Protein AF-A0A918CKE7-F1 (afdb_monomer_lite)

Organism: Agromyces mediolanus (NCBI:txid41986)

Radius of gyration: 19.73 Å; chains: 1; bounding box: 52×48×35 Å

Foldseek 3Di:
DDDDDDPPPPDPDDDDDDDDDPPVPPPPPPQQKDKDKDKDAALVVQQVVLVVVCVVCVVVVKDKADWDHWDDPDPRMTMIMTIIDD

Secondary structure (DSSP, 8-state):
---------------------------------EEEEEEEESHHHHHHHHHHHHHHHHHTT-EEEEEEEEEEEETTEEEEEEEEE-

Sequence (86 aa):
MKRKIRLATTTAALALVVTGGVATAAPAQAADWKAYSVSVQGQSACKGMLTSAIRGKLMTGYKVDLRQPCYHSGGGYWSAYFYYSR

pLDDT: mean 75.3, std 22.96, range [32.34, 96.94]

Structure (mmCIF, N/CA/C/O backbone):
data_AF-A0A918CKE7-F1
#
_entry.id   AF-A0A918CKE7-F1
#
loop_
_atom_site.group_PDB
_atom_site.id
_atom_site.type_symbol
_atom_site.label_atom_id
_atom_site.label_alt_id
_atom_site.label_comp_id
_atom_site.label_asym_id
_atom_site.label_entity_id
_atom_site.label_seq_id
_atom_site.pdbx_PDB_ins_co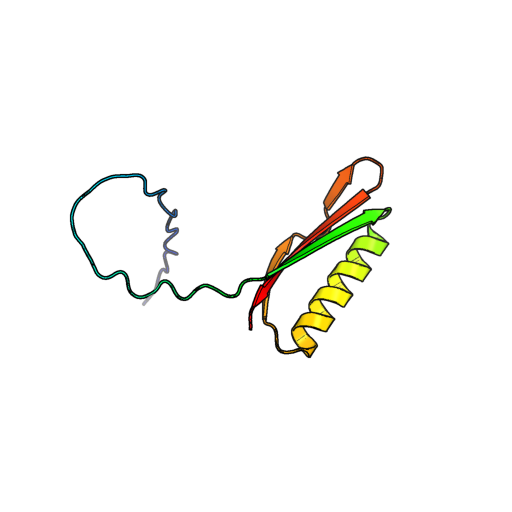de
_atom_site.Cartn_x
_atom_site.Cartn_y
_atom_site.Cartn_z
_atom_site.occupancy
_atom_site.B_iso_or_equiv
_atom_site.auth_seq_id
_atom_site.auth_comp_id
_atom_site.auth_asym_id
_atom_site.auth_atom_id
_atom_site.pdbx_PDB_model_num
ATOM 1 N N . MET A 1 1 ? -11.366 -42.784 15.819 1.00 44.59 1 MET A N 1
ATOM 2 C CA . MET A 1 1 ? -10.196 -42.109 15.203 1.00 44.59 1 MET A CA 1
ATOM 3 C C . MET A 1 1 ? -10.567 -41.574 13.820 1.00 44.59 1 MET A C 1
ATOM 5 O O . MET A 1 1 ? -11.330 -42.233 13.132 1.00 44.59 1 MET A O 1
ATOM 9 N N . LYS A 1 2 ? -9.951 -40.442 13.432 1.00 38.56 2 LYS A N 1
ATOM 10 C CA . LYS A 1 2 ? -9.960 -39.730 12.128 1.00 38.56 2 LYS A CA 1
ATOM 11 C C . LYS A 1 2 ? -11.069 -38.685 11.889 1.00 38.56 2 LYS A C 1
ATOM 13 O O . LYS A 1 2 ? -12.130 -38.961 11.345 1.00 38.56 2 LYS A O 1
ATOM 18 N N . ARG A 1 3 ? -10.710 -37.437 12.235 1.00 42.19 3 ARG A N 1
ATOM 19 C CA . ARG A 1 3 ? -11.265 -36.168 11.728 1.00 42.19 3 ARG A CA 1
ATOM 20 C C . ARG A 1 3 ? -11.165 -36.103 10.199 1.00 42.19 3 ARG A C 1
ATOM 22 O O . ARG A 1 3 ? -10.119 -36.450 9.652 1.00 42.19 3 ARG A O 1
ATOM 29 N N . LYS A 1 4 ? -12.168 -35.520 9.538 1.00 43.78 4 LYS A N 1
ATOM 30 C CA . LYS A 1 4 ? -11.988 -34.833 8.250 1.00 43.78 4 LYS A CA 1
ATOM 31 C C . LYS A 1 4 ? -12.722 -33.496 8.287 1.00 43.78 4 LYS A C 1
ATOM 33 O O . LYS A 1 4 ? -13.943 -33.440 8.348 1.00 43.78 4 LYS A O 1
ATOM 38 N N . ILE A 1 5 ? -11.920 -32.440 8.300 1.00 49.31 5 ILE A N 1
ATOM 39 C CA . ILE A 1 5 ? -12.302 -31.038 8.160 1.00 49.31 5 ILE A CA 1
ATOM 40 C C . ILE A 1 5 ? -12.843 -30.858 6.737 1.00 49.31 5 ILE A C 1
ATOM 42 O O . ILE A 1 5 ? -12.163 -31.223 5.779 1.00 49.31 5 ILE A O 1
ATOM 46 N N . ARG A 1 6 ? -14.044 -30.299 6.587 1.00 43.81 6 ARG A N 1
ATOM 47 C CA . ARG A 1 6 ? -14.489 -29.707 5.321 1.00 43.81 6 ARG A CA 1
ATOM 48 C C . ARG A 1 6 ? -14.658 -28.214 5.565 1.00 43.81 6 ARG A C 1
ATOM 50 O O . ARG A 1 6 ? -15.549 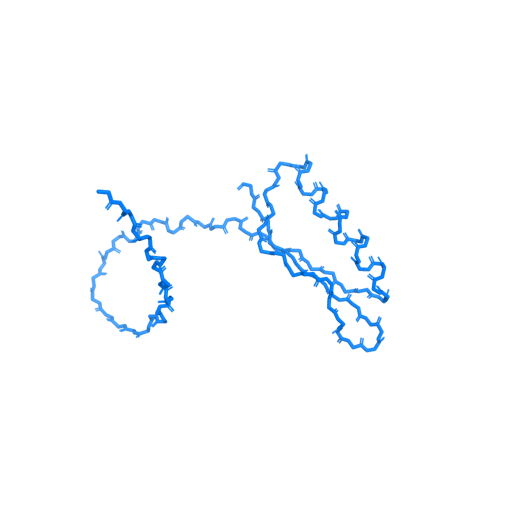-27.805 6.300 1.00 43.81 6 ARG A O 1
ATOM 57 N N . LEU A 1 7 ? -13.726 -27.441 5.010 1.00 40.09 7 LEU A N 1
ATOM 58 C CA . LEU A 1 7 ? -13.791 -25.987 4.906 1.00 40.09 7 LEU A CA 1
ATOM 59 C C . LEU A 1 7 ? -15.133 -25.613 4.266 1.00 40.09 7 LEU A C 1
ATOM 61 O O . LEU A 1 7 ? -15.411 -26.017 3.139 1.00 40.09 7 LEU A O 1
ATOM 65 N N . ALA A 1 8 ? -15.958 -24.870 4.997 1.00 39.56 8 ALA A N 1
ATOM 66 C CA . ALA A 1 8 ? -17.169 -24.275 4.462 1.00 39.56 8 ALA A CA 1
ATOM 67 C C . ALA A 1 8 ? -16.770 -23.108 3.551 1.00 39.56 8 ALA A C 1
ATOM 69 O O . ALA A 1 8 ? -16.387 -22.036 4.014 1.00 39.56 8 ALA A O 1
ATOM 70 N N . THR A 1 9 ? -16.815 -23.334 2.242 1.00 43.53 9 THR A N 1
ATOM 71 C CA . THR A 1 9 ? -16.729 -22.282 1.231 1.00 43.53 9 THR A CA 1
ATOM 72 C C . THR A 1 9 ? -18.084 -21.581 1.184 1.00 43.53 9 THR A C 1
ATOM 74 O O . THR A 1 9 ? -18.946 -21.932 0.386 1.00 43.53 9 THR A O 1
ATOM 77 N N . THR A 1 10 ? -18.327 -20.633 2.085 1.00 45.53 10 THR A N 1
ATOM 78 C CA . THR A 1 10 ? -19.527 -19.792 2.015 1.00 45.53 10 THR A CA 1
ATOM 79 C C . THR A 1 10 ? -19.313 -18.725 0.951 1.00 45.53 10 THR A C 1
ATOM 81 O O . THR A 1 10 ? -18.738 -17.669 1.204 1.00 45.53 10 THR A O 1
ATOM 84 N N . THR A 1 11 ? -19.758 -19.038 -0.264 1.00 44.00 11 THR A N 1
ATOM 85 C CA . THR A 1 11 ? -20.118 -18.074 -1.305 1.00 44.00 11 THR A CA 1
ATOM 86 C C . THR A 1 11 ? -21.040 -17.021 -0.701 1.00 44.00 11 THR A C 1
ATOM 88 O O . THR A 1 11 ? -22.177 -17.325 -0.343 1.00 44.00 11 THR A O 1
ATOM 91 N N . ALA A 1 12 ? -20.537 -15.796 -0.546 1.00 46.94 12 ALA A N 1
ATOM 92 C CA . ALA A 1 12 ? -21.340 -14.650 -0.151 1.00 46.94 12 ALA A CA 1
ATOM 93 C C . ALA A 1 12 ? -22.399 -14.407 -1.236 1.00 46.94 12 ALA A C 1
ATOM 95 O O . ALA A 1 12 ? -22.086 -13.976 -2.346 1.00 46.94 12 ALA A O 1
ATOM 96 N N . ALA A 1 13 ? -23.642 -14.767 -0.926 1.00 41.91 13 ALA A N 1
ATOM 97 C CA . ALA A 1 13 ? -24.794 -14.511 -1.767 1.00 41.91 13 ALA A CA 1
ATOM 98 C C . ALA A 1 13 ? -25.039 -12.996 -1.842 1.00 41.91 13 ALA A C 1
ATOM 100 O O . ALA A 1 13 ? -25.188 -12.332 -0.815 1.00 41.91 13 ALA A O 1
ATOM 101 N N . LEU A 1 14 ? -25.077 -12.463 -3.065 1.00 45.12 14 LEU A N 1
ATOM 102 C CA . LEU A 1 14 ? -25.650 -11.153 -3.366 1.00 45.12 14 LEU A CA 1
ATOM 103 C C . LEU A 1 14 ? -27.097 -11.130 -2.853 1.00 45.12 14 LEU A C 1
ATOM 105 O O . LEU A 1 14 ? -27.921 -11.910 -3.325 1.00 45.12 14 LEU A O 1
ATOM 109 N N . ALA A 1 15 ? -27.412 -10.232 -1.920 1.00 39.84 15 ALA A N 1
ATOM 110 C CA . ALA A 1 15 ? -28.776 -10.007 -1.457 1.00 39.84 15 ALA A CA 1
ATOM 111 C C . ALA A 1 15 ? -29.332 -8.703 -2.053 1.00 39.84 15 ALA A C 1
ATOM 113 O O . ALA A 1 15 ? -28.909 -7.601 -1.716 1.00 39.84 15 ALA A O 1
ATOM 114 N N . LEU A 1 16 ? -30.297 -8.873 -2.948 1.00 42.12 16 LEU A N 1
ATOM 115 C CA . LEU A 1 16 ? -31.225 -7.909 -3.543 1.00 42.12 16 LEU A CA 1
ATOM 116 C C . LEU A 1 16 ? -32.557 -8.703 -3.516 1.00 42.12 16 LEU A C 1
ATOM 118 O O . LEU A 1 16 ? -32.552 -9.836 -3.979 1.00 42.12 16 LEU A O 1
ATOM 122 N N . VAL A 1 17 ? -33.717 -8.300 -2.985 1.00 42.75 17 VAL A N 1
ATOM 123 C CA . VAL A 1 17 ? -34.327 -7.013 -2.616 1.00 42.75 17 VAL A CA 1
ATOM 124 C C . VAL A 1 17 ? -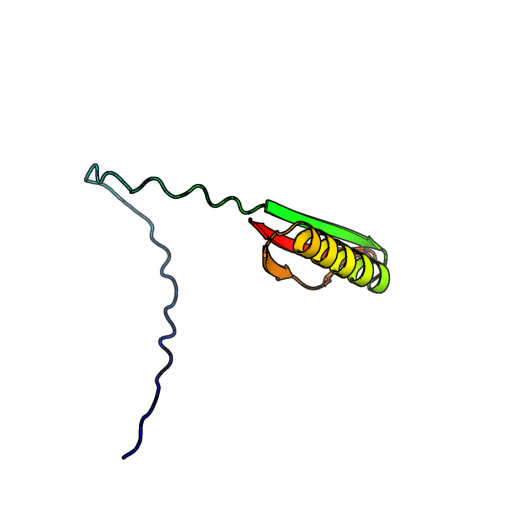35.604 -7.325 -1.764 1.00 42.75 17 VAL A C 1
ATOM 126 O O . VAL A 1 17 ? -36.120 -8.436 -1.833 1.00 42.75 17 VAL A O 1
ATOM 129 N N . VAL A 1 18 ? -36.168 -6.305 -1.092 1.00 40.00 18 VAL A N 1
ATOM 130 C CA . VAL A 1 18 ? -37.621 -6.022 -0.873 1.00 40.00 18 VAL A CA 1
ATOM 131 C C . VAL A 1 18 ? -38.260 -6.304 0.516 1.00 40.00 18 VAL A C 1
ATOM 133 O O . VAL A 1 18 ? -38.418 -7.434 0.953 1.00 40.00 18 VAL A O 1
ATOM 136 N N . THR A 1 19 ? -38.724 -5.186 1.105 1.00 46.78 19 THR A N 1
ATOM 137 C CA . THR A 1 19 ? -39.868 -4.904 2.013 1.00 46.78 19 THR A CA 1
ATOM 138 C C . THR A 1 19 ? -40.090 -5.663 3.319 1.00 46.78 19 THR A C 1
ATOM 140 O O . THR A 1 19 ? -40.320 -6.864 3.335 1.00 46.78 19 THR A O 1
ATOM 143 N N . GLY A 1 20 ? -40.318 -4.867 4.370 1.00 40.12 20 GLY A N 1
ATOM 144 C CA . GLY A 1 20 ? -41.239 -5.216 5.452 1.00 40.12 20 GLY A CA 1
ATOM 145 C C . GLY A 1 20 ? -40.549 -5.452 6.784 1.00 40.12 20 GLY A C 1
ATOM 146 O O . GLY A 1 20 ? -40.108 -6.555 7.076 1.00 40.12 20 GLY A O 1
ATOM 147 N N . GLY A 1 21 ? -40.515 -4.412 7.614 1.00 32.34 21 GLY A N 1
ATOM 148 C CA . GLY A 1 21 ? -40.097 -4.508 9.007 1.00 32.34 21 GLY A CA 1
ATOM 149 C C . GLY A 1 21 ? -39.039 -3.474 9.340 1.00 32.34 21 GLY A C 1
ATOM 150 O O . GLY A 1 21 ? -37.896 -3.571 8.904 1.00 32.34 21 GLY A O 1
ATOM 151 N N . VAL A 1 22 ? -39.418 -2.499 10.162 1.00 49.38 22 VAL A N 1
ATOM 152 C CA . VAL A 1 22 ? -38.484 -1.736 10.993 1.00 49.38 22 VAL A CA 1
ATOM 153 C C . VAL A 1 22 ? -37.849 -2.705 11.995 1.00 49.38 22 VAL A C 1
ATOM 155 O O . VAL A 1 22 ? -38.173 -2.725 13.175 1.00 49.38 22 VAL A O 1
ATOM 158 N N . ALA A 1 23 ? -36.956 -3.562 11.507 1.00 43.25 23 ALA A N 1
ATOM 159 C CA . ALA A 1 23 ? -35.905 -4.093 12.340 1.00 43.25 23 ALA A CA 1
ATOM 160 C C . ALA A 1 23 ? -35.004 -2.895 12.611 1.00 43.25 23 ALA A C 1
ATOM 162 O O . ALA A 1 23 ? -34.451 -2.307 11.680 1.00 43.25 23 ALA A O 1
ATOM 163 N N . THR A 1 24 ? -34.906 -2.486 13.870 1.00 52.00 24 THR A N 1
ATOM 164 C CA . THR A 1 24 ? -33.828 -1.618 14.327 1.00 52.00 24 THR A CA 1
ATOM 165 C C . THR A 1 24 ? -32.529 -2.340 13.994 1.00 52.00 24 THR A C 1
ATOM 167 O O . THR A 1 24 ? -32.055 -3.173 14.768 1.00 52.00 24 THR A O 1
ATOM 170 N N . ALA A 1 25 ? -32.010 -2.104 12.787 1.00 46.22 25 ALA A N 1
ATOM 171 C CA . ALA A 1 25 ? -30.696 -2.547 12.393 1.00 46.22 25 ALA A CA 1
ATOM 172 C C . ALA A 1 25 ? -29.770 -1.990 13.467 1.00 46.22 25 ALA A C 1
ATOM 174 O O . ALA A 1 25 ? -29.739 -0.774 13.680 1.00 46.22 25 ALA A O 1
ATOM 175 N N . ALA A 1 26 ? -29.096 -2.887 14.198 1.00 49.66 26 ALA A N 1
ATOM 176 C CA . ALA A 1 26 ? -27.985 -2.504 15.057 1.00 49.66 26 ALA A CA 1
ATOM 177 C C . ALA A 1 26 ? -27.171 -1.483 14.262 1.00 49.66 26 ALA A C 1
ATOM 179 O O . ALA A 1 26 ? -26.950 -1.755 13.075 1.00 49.66 26 ALA A O 1
ATOM 180 N N . PRO A 1 27 ? -26.834 -0.307 14.833 1.00 53.25 27 PRO A N 1
ATOM 181 C CA . PRO A 1 27 ? -26.152 0.728 14.075 1.00 53.25 27 PRO A CA 1
ATOM 182 C C . PRO A 1 27 ? -24.988 0.031 13.400 1.00 53.25 27 PRO A C 1
ATOM 184 O O . PRO A 1 27 ? -24.142 -0.539 14.093 1.00 53.25 27 PRO A O 1
ATOM 187 N N . ALA A 1 28 ? -25.040 -0.060 12.068 1.00 54.03 28 ALA A N 1
ATOM 188 C CA . ALA A 1 28 ? -23.965 -0.651 11.306 1.00 54.03 28 ALA A CA 1
ATOM 189 C C . ALA A 1 28 ? -22.761 0.161 11.746 1.00 54.03 28 ALA A C 1
ATOM 191 O O . ALA A 1 28 ? -22.728 1.366 11.492 1.00 54.03 28 ALA A O 1
ATOM 192 N N . GLN A 1 29 ? -21.886 -0.447 12.551 1.00 50.41 29 GLN A N 1
ATOM 193 C CA . GLN A 1 29 ? -20.702 0.218 13.064 1.00 50.41 29 GLN A CA 1
ATOM 194 C C . GLN A 1 29 ? -20.034 0.754 11.814 1.00 50.41 29 GLN A C 1
ATOM 196 O O . GLN A 1 29 ? -19.668 -0.043 10.948 1.00 50.41 29 GLN A O 1
ATOM 201 N N . ALA A 1 30 ? -20.049 2.080 11.649 1.00 53.66 30 ALA A N 1
ATOM 202 C CA . ALA A 1 30 ? -19.515 2.725 10.469 1.00 53.66 30 ALA A CA 1
ATOM 203 C C . ALA A 1 30 ? -18.066 2.281 10.426 1.00 53.66 30 ALA A C 1
ATOM 205 O O . ALA A 1 30 ? -17.267 2.645 11.283 1.00 53.66 30 ALA A O 1
ATOM 206 N N . ALA A 1 31 ? -17.786 1.332 9.548 1.00 62.44 31 ALA A N 1
ATOM 207 C CA . ALA A 1 31 ? -16.537 0.634 9.615 1.00 62.44 31 ALA A CA 1
ATOM 208 C C . ALA A 1 31 ? -15.505 1.645 9.109 1.00 62.44 31 ALA A C 1
ATOM 210 O O . ALA A 1 31 ? -15.552 2.021 7.938 1.00 62.44 31 ALA A O 1
ATOM 211 N N . ASP A 1 32 ? -14.668 2.159 10.020 1.00 76.31 32 ASP A N 1
ATOM 212 C CA . ASP A 1 32 ? -13.698 3.257 9.839 1.00 76.31 32 ASP A CA 1
ATOM 213 C C . ASP A 1 32 ? -12.529 2.871 8.905 1.00 76.31 32 ASP A C 1
ATOM 215 O O . ASP A 1 32 ? -11.359 3.212 9.113 1.00 76.31 32 ASP A O 1
ATOM 219 N N . TRP A 1 33 ? -12.838 2.119 7.853 1.00 80.81 33 TRP A N 1
ATOM 220 C CA . TRP A 1 33 ? -11.925 1.724 6.806 1.00 80.81 33 TRP A CA 1
ATOM 221 C C . TRP A 1 33 ? -11.564 2.942 5.971 1.00 80.81 33 TRP A C 1
ATOM 223 O O . TRP A 1 33 ? -12.400 3.573 5.324 1.00 80.81 33 TRP A O 1
ATOM 233 N N . LYS A 1 34 ? -10.275 3.246 5.942 1.00 89.62 34 LYS A N 1
ATOM 234 C C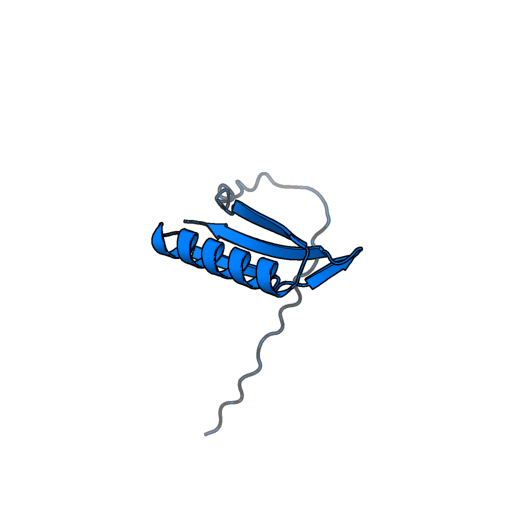A . LYS A 1 34 ? -9.681 4.226 5.045 1.00 89.62 34 LYS A CA 1
ATOM 235 C C . LYS A 1 34 ? -8.942 3.498 3.936 1.00 89.62 34 LYS A C 1
ATOM 237 O O . LYS A 1 34 ? -8.348 2.448 4.161 1.00 89.62 34 LYS A O 1
ATOM 242 N N . ALA A 1 35 ? -8.962 4.070 2.741 1.00 90.69 35 ALA A N 1
ATOM 243 C CA . ALA A 1 35 ? -8.211 3.559 1.607 1.00 90.69 35 ALA A CA 1
ATOM 244 C C . ALA A 1 35 ? -6.917 4.357 1.425 1.00 90.69 35 ALA A C 1
ATOM 246 O O . ALA A 1 35 ? -6.881 5.575 1.605 1.00 90.69 35 ALA A O 1
ATOM 247 N N . TYR A 1 36 ? -5.856 3.665 1.038 1.00 91.69 36 TYR A N 1
ATOM 248 C CA . TYR A 1 36 ? -4.654 4.257 0.473 1.00 91.69 36 TYR A CA 1
ATOM 249 C C . TYR A 1 36 ? -4.472 3.720 -0.939 1.00 91.69 36 TYR A C 1
ATOM 251 O O . TYR A 1 36 ? -4.568 2.514 -1.152 1.00 91.69 36 TYR A O 1
ATOM 259 N N . SER A 1 37 ? -4.148 4.595 -1.885 1.00 92.88 37 SER A N 1
ATOM 260 C CA . SER A 1 37 ? -3.794 4.220 -3.251 1.00 92.88 37 SER A CA 1
ATOM 261 C C . SER A 1 37 ? -2.609 5.037 -3.738 1.00 92.88 37 SER A C 1
ATOM 263 O O . SER A 1 37 ? -2.491 6.220 -3.421 1.00 92.88 37 SER A O 1
ATOM 265 N N . VAL A 1 38 ? -1.763 4.421 -4.552 1.00 92.44 38 VAL A N 1
ATOM 266 C CA . VAL A 1 38 ? -0.631 5.075 -5.206 1.00 92.44 38 VAL A CA 1
ATOM 267 C C . VAL A 1 38 ? -0.575 4.654 -6.665 1.00 92.44 38 VAL A C 1
ATOM 269 O O . VAL A 1 38 ? -0.893 3.512 -6.992 1.00 92.44 38 VAL A O 1
ATOM 272 N N . SER A 1 39 ? -0.161 5.575 -7.532 1.00 95.31 39 SER A N 1
ATOM 273 C CA . SER A 1 39 ? 0.202 5.297 -8.918 1.00 95.31 39 SER A CA 1
ATOM 274 C C . SER A 1 39 ? 1.489 6.043 -9.234 1.00 95.31 39 SER A C 1
ATOM 276 O O . SER A 1 39 ? 1.567 7.254 -9.038 1.00 95.31 39 SER A O 1
ATOM 278 N N . VAL A 1 40 ? 2.519 5.319 -9.657 1.00 94.88 40 VAL A N 1
ATOM 279 C CA . VAL A 1 40 ? 3.864 5.867 -9.861 1.00 94.88 40 VAL A CA 1
ATOM 280 C C . VAL A 1 40 ? 4.550 5.150 -11.015 1.00 94.88 40 VAL A C 1
ATOM 282 O O . VAL A 1 40 ? 4.303 3.969 -11.251 1.00 94.88 40 VAL A O 1
ATOM 285 N N . GLN A 1 41 ? 5.412 5.849 -11.750 1.00 94.94 41 GLN A N 1
ATOM 286 C CA . GLN A 1 41 ? 6.220 5.213 -12.787 1.00 94.94 41 GLN A CA 1
ATOM 287 C C . GLN A 1 41 ? 7.252 4.266 -12.165 1.00 94.94 41 GLN A C 1
ATOM 289 O O . GLN A 1 41 ? 7.951 4.617 -11.215 1.00 94.94 41 GLN A O 1
ATOM 294 N N . GLY A 1 42 ? 7.361 3.066 -12.733 1.00 91.88 42 GLY A N 1
ATOM 295 C CA . GLY A 1 42 ? 8.336 2.063 -12.311 1.00 91.88 42 GLY A CA 1
ATOM 296 C C . GLY A 1 42 ? 7.882 1.173 -11.148 1.00 91.88 42 GLY A C 1
ATOM 297 O O . GLY A 1 42 ? 7.413 1.613 -10.095 1.00 91.88 42 GLY A O 1
ATOM 298 N N . GLN A 1 43 ? 8.085 -0.134 -11.322 1.00 94.94 43 GLN A N 1
ATOM 299 C CA . GLN A 1 43 ? 7.648 -1.149 -10.363 1.00 94.94 43 GLN A CA 1
ATOM 300 C C . GLN A 1 43 ? 8.353 -1.030 -9.005 1.00 94.94 43 GLN A C 1
ATOM 302 O O . GLN A 1 43 ? 7.734 -1.241 -7.960 1.00 94.94 43 GLN A O 1
ATOM 307 N N . SER A 1 44 ? 9.652 -0.722 -9.008 1.00 95.94 44 SER A N 1
ATOM 308 C CA . SER A 1 44 ? 10.462 -0.593 -7.791 1.00 95.94 44 SER A CA 1
ATOM 309 C C . SER A 1 44 ? 9.989 0.572 -6.921 1.00 95.94 44 SER A C 1
ATOM 311 O O . SER A 1 44 ? 9.813 0.393 -5.715 1.00 95.94 44 SER A O 1
ATOM 313 N N . ALA A 1 45 ? 9.694 1.721 -7.536 1.00 93.38 45 ALA A N 1
ATOM 314 C CA . ALA A 1 45 ? 9.146 2.891 -6.860 1.00 93.38 45 ALA A CA 1
ATOM 315 C C . ALA A 1 45 ? 7.793 2.573 -6.205 1.00 93.38 45 ALA A C 1
ATOM 317 O O . ALA A 1 45 ? 7.612 2.836 -5.015 1.00 93.38 45 ALA A O 1
ATOM 318 N N . CYS A 1 46 ? 6.886 1.905 -6.930 1.00 94.56 46 CYS A N 1
ATOM 319 C CA . CYS A 1 46 ? 5.603 1.470 -6.371 1.00 94.56 46 CYS A CA 1
ATOM 320 C C . CYS A 1 46 ? 5.794 0.544 -5.160 1.00 94.56 46 CYS A C 1
ATOM 322 O O . CYS A 1 46 ? 5.183 0.756 -4.110 1.00 94.56 46 CYS A O 1
ATOM 324 N N . LYS A 1 47 ? 6.673 -0.466 -5.265 1.00 96.25 47 LYS A N 1
ATOM 325 C CA . LYS A 1 47 ? 6.937 -1.414 -4.166 1.00 96.25 47 LYS A CA 1
ATOM 326 C C . LYS A 1 47 ? 7.500 -0.709 -2.931 1.00 96.25 47 LYS A C 1
ATOM 328 O O . LYS A 1 47 ? 7.082 -1.026 -1.813 1.00 96.25 47 LYS A O 1
ATOM 333 N N . GLY A 1 48 ? 8.413 0.243 -3.129 1.00 94.50 48 GLY A N 1
ATOM 334 C CA . GLY A 1 48 ? 8.978 1.068 -2.063 1.00 94.50 48 GLY A CA 1
ATOM 335 C C . GLY A 1 48 ? 7.911 1.910 -1.366 1.00 94.50 48 GLY A C 1
ATOM 336 O O . GLY A 1 48 ? 7.753 1.811 -0.150 1.00 94.50 48 GLY A O 1
ATOM 337 N N . MET A 1 49 ? 7.116 2.662 -2.134 1.00 94.88 49 MET A N 1
ATOM 338 C CA . MET A 1 49 ? 6.034 3.499 -1.602 1.00 94.88 49 MET A CA 1
ATOM 339 C C . MET A 1 49 ? 4.988 2.681 -0.842 1.00 94.88 49 MET A C 1
ATOM 341 O O . MET A 1 49 ? 4.652 3.024 0.289 1.00 94.88 49 MET A O 1
ATOM 345 N N . LEU A 1 50 ? 4.527 1.565 -1.416 1.00 94.00 50 LEU A N 1
ATOM 346 C CA . LEU A 1 50 ? 3.558 0.675 -0.775 1.00 94.00 50 LEU A CA 1
ATOM 347 C C . LEU A 1 50 ? 4.084 0.135 0.562 1.00 94.00 50 LEU A C 1
ATOM 349 O O . LEU A 1 50 ? 3.366 0.137 1.558 1.00 94.00 50 LEU A O 1
ATOM 353 N N . THR A 1 51 ? 5.343 -0.308 0.600 1.00 94.31 51 THR A N 1
ATOM 354 C CA . THR A 1 51 ? 5.959 -0.859 1.819 1.00 94.31 51 THR A CA 1
ATOM 355 C C . THR A 1 51 ? 6.103 0.207 2.903 1.00 94.31 51 THR A C 1
ATOM 357 O O . THR A 1 51 ? 5.747 -0.039 4.057 1.00 94.31 51 THR A O 1
ATOM 360 N N . SER A 1 52 ? 6.571 1.402 2.536 1.00 96.12 52 SER A N 1
ATOM 361 C CA . SER A 1 52 ? 6.709 2.532 3.459 1.00 96.12 52 SER A CA 1
ATOM 362 C C . SER A 1 52 ? 5.357 3.007 3.992 1.00 96.12 52 SER A C 1
ATOM 364 O O . SER A 1 52 ? 5.227 3.237 5.192 1.00 96.12 52 SER A O 1
ATOM 366 N N . ALA A 1 53 ? 4.335 3.091 3.136 1.00 93.94 53 ALA A N 1
ATOM 367 C CA . ALA A 1 53 ? 2.984 3.478 3.533 1.00 93.94 53 ALA A CA 1
ATOM 368 C C . ALA A 1 53 ? 2.374 2.474 4.522 1.00 93.94 53 ALA A C 1
ATOM 370 O O . ALA A 1 53 ? 1.881 2.881 5.573 1.00 93.94 53 ALA A O 1
ATOM 371 N N . ILE A 1 54 ? 2.471 1.170 4.237 1.00 93.88 54 ILE A N 1
ATOM 372 C CA . ILE A 1 54 ? 1.999 0.111 5.142 1.00 93.88 54 ILE A CA 1
ATOM 373 C C . ILE A 1 54 ? 2.725 0.197 6.486 1.00 93.88 54 ILE A C 1
ATOM 375 O O . ILE A 1 54 ? 2.077 0.246 7.529 1.00 93.88 54 ILE A O 1
ATOM 379 N N . ARG A 1 55 ? 4.063 0.279 6.480 1.00 96.19 55 ARG A N 1
ATOM 380 C CA . ARG A 1 55 ? 4.850 0.399 7.715 1.00 96.19 55 ARG A CA 1
ATOM 381 C C . ARG A 1 55 ? 4.450 1.639 8.514 1.00 96.19 55 ARG A C 1
ATOM 383 O O . ARG A 1 55 ? 4.271 1.537 9.721 1.00 96.19 55 ARG A O 1
ATOM 390 N N . GLY A 1 56 ? 4.259 2.782 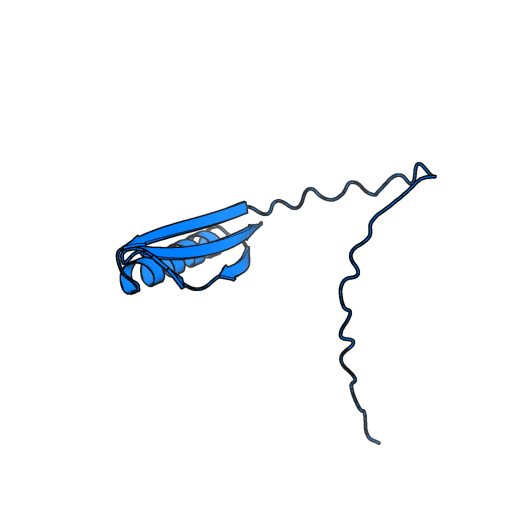7.857 1.00 95.94 56 GLY A N 1
ATOM 391 C CA . GLY A 1 56 ? 3.807 4.012 8.507 1.00 95.94 56 GLY A CA 1
ATOM 392 C C . GLY A 1 56 ? 2.442 3.859 9.183 1.00 95.94 56 GLY A C 1
ATOM 393 O O . GLY A 1 56 ? 2.269 4.301 10.319 1.00 95.94 56 GLY A O 1
ATOM 394 N N . LYS A 1 57 ? 1.485 3.177 8.538 1.00 93.44 57 LYS A N 1
ATOM 395 C CA . LYS A 1 57 ? 0.172 2.894 9.143 1.00 93.44 57 LYS A CA 1
ATOM 396 C C . LYS A 1 57 ? 0.287 1.973 10.352 1.00 93.44 57 LYS A C 1
ATOM 398 O O . LYS A 1 57 ? -0.234 2.328 11.407 1.00 93.44 57 LYS A O 1
ATOM 403 N N . LEU A 1 58 ? 1.045 0.884 10.229 1.00 92.75 58 LEU A N 1
ATOM 404 C CA . LEU A 1 58 ? 1.295 -0.048 11.331 1.00 92.75 58 LEU A CA 1
ATOM 405 C C . LEU A 1 58 ? 1.964 0.646 12.531 1.00 92.75 58 LEU A C 1
ATOM 407 O O . LEU A 1 58 ? 1.526 0.464 13.661 1.00 92.75 58 LEU A O 1
ATOM 411 N N . MET A 1 59 ? 2.967 1.503 12.297 1.00 96.00 59 MET A N 1
ATOM 412 C CA . MET A 1 59 ? 3.628 2.274 13.366 1.00 96.00 59 MET A CA 1
ATOM 413 C C . MET A 1 59 ? 2.697 3.286 14.043 1.00 96.00 59 MET A C 1
ATOM 415 O O . MET A 1 59 ? 2.889 3.607 15.209 1.00 96.00 59 MET A O 1
ATOM 419 N N . THR A 1 60 ? 1.674 3.772 13.338 1.00 93.19 60 THR A N 1
ATOM 420 C CA . THR A 1 60 ? 0.678 4.703 13.900 1.00 93.19 60 THR A CA 1
ATOM 421 C C . THR A 1 60 ? -0.489 3.959 14.579 1.00 93.19 60 THR A C 1
ATOM 423 O O . THR A 1 60 ? -1.497 4.570 14.936 1.00 93.19 60 THR A O 1
ATOM 426 N N . GLY A 1 61 ? -0.376 2.636 14.744 1.00 92.81 61 GLY A N 1
ATOM 427 C CA . GLY A 1 61 ? -1.384 1.795 15.391 1.00 92.81 61 GLY A CA 1
ATOM 428 C C . GLY A 1 61 ? -2.595 1.467 14.518 1.00 92.81 61 GLY A C 1
ATOM 429 O O . GLY A 1 61 ? -3.604 1.017 15.045 1.00 92.81 61 GLY A O 1
ATOM 430 N N . TYR A 1 62 ? -2.527 1.696 13.203 1.00 93.62 62 TYR A N 1
ATOM 431 C CA . TYR A 1 62 ? -3.566 1.229 12.286 1.00 93.62 62 TYR A CA 1
ATOM 432 C C . TYR A 1 62 ? -3.305 -0.220 11.887 1.00 93.62 62 TYR A C 1
ATOM 434 O O . TYR A 1 62 ? -2.162 -0.626 11.668 1.00 93.62 62 TYR A O 1
ATOM 442 N N . LYS A 1 63 ? -4.381 -0.975 11.707 1.00 91.38 63 LYS A N 1
ATOM 443 C CA . LYS A 1 63 ? -4.371 -2.284 11.061 1.00 91.38 63 LYS A CA 1
ATOM 444 C C . LYS A 1 63 ? -4.471 -2.079 9.557 1.00 91.38 63 LYS A C 1
ATOM 446 O O . LYS A 1 63 ? -5.141 -1.157 9.099 1.00 91.38 63 LYS A O 1
ATOM 451 N N . VAL A 1 64 ? -3.737 -2.887 8.800 1.00 91.44 64 VAL A N 1
ATOM 452 C CA . VAL A 1 64 ? -3.775 -2.874 7.337 1.00 91.44 64 VAL A CA 1
ATOM 453 C C . VAL A 1 64 ? -4.493 -4.127 6.878 1.00 91.44 64 VAL A C 1
ATOM 455 O O . VAL A 1 64 ? -4.060 -5.240 7.175 1.00 91.44 64 VAL A O 1
ATOM 458 N N . ASP A 1 65 ? -5.545 -3.916 6.106 1.00 85.94 65 ASP A N 1
ATOM 459 C CA . ASP A 1 65 ? -6.456 -4.931 5.612 1.00 85.94 65 ASP A CA 1
ATOM 460 C C . ASP A 1 65 ? -6.529 -4.840 4.088 1.00 85.94 65 ASP A C 1
ATOM 462 O O . ASP A 1 65 ? -6.360 -3.767 3.513 1.00 85.94 65 ASP A O 1
ATOM 466 N N . LEU A 1 66 ? -6.741 -5.982 3.426 1.00 78.12 66 LEU A N 1
ATOM 467 C CA . LEU A 1 66 ? -6.805 -6.129 1.965 1.00 78.12 66 LEU A CA 1
ATOM 468 C C . LEU A 1 66 ? -5.728 -5.328 1.203 1.00 78.12 66 LEU A C 1
ATOM 470 O O . LEU A 1 66 ? -5.895 -4.159 0.862 1.00 78.12 66 LEU A O 1
ATOM 474 N N . ARG A 1 67 ? -4.628 -5.992 0.852 1.00 87.94 67 ARG A N 1
ATOM 475 C CA . ARG A 1 67 ? -3.526 -5.380 0.104 1.00 87.94 67 ARG A CA 1
ATOM 476 C C . ARG A 1 67 ? -3.540 -5.821 -1.353 1.00 87.94 67 ARG A C 1
ATOM 478 O O . ARG A 1 67 ? -3.285 -6.989 -1.636 1.00 87.94 67 ARG A O 1
ATOM 485 N N . GLN A 1 68 ? -3.681 -4.866 -2.266 1.00 91.44 68 GLN A N 1
ATOM 486 C CA . GLN A 1 68 ? -3.334 -5.071 -3.665 1.00 91.44 68 GLN A CA 1
ATOM 487 C C . GLN A 1 68 ? -1.828 -4.821 -3.846 1.00 91.44 68 GLN A C 1
ATOM 489 O O . GLN A 1 68 ? -1.349 -3.710 -3.584 1.00 91.44 68 GLN A O 1
ATOM 494 N N . PRO A 1 69 ? -1.039 -5.825 -4.267 1.00 92.00 69 PRO A N 1
ATOM 495 C CA . PRO A 1 69 ? 0.354 -5.601 -4.629 1.00 92.00 69 PRO A CA 1
ATOM 496 C C . PRO A 1 69 ? 0.451 -4.695 -5.865 1.00 92.00 69 PRO A C 1
ATOM 498 O O . PRO A 1 69 ? -0.520 -4.515 -6.596 1.00 92.00 69 PRO A O 1
ATOM 501 N N . CYS A 1 70 ? 1.639 -4.141 -6.111 1.00 94.25 70 CYS A N 1
ATOM 502 C CA . CYS A 1 70 ? 1.877 -3.309 -7.287 1.00 94.25 70 CYS A CA 1
ATOM 503 C C . CYS A 1 70 ? 1.546 -4.056 -8.582 1.00 94.25 70 CYS A C 1
ATOM 505 O O . CYS A 1 70 ? 2.166 -5.081 -8.874 1.00 94.25 70 CYS A O 1
ATOM 507 N N . TYR A 1 71 ? 0.625 -3.500 -9.362 1.00 94.69 71 TYR A N 1
ATOM 508 C CA . TYR A 1 71 ? 0.221 -3.988 -10.676 1.00 94.69 71 TYR A CA 1
ATOM 509 C C . TYR A 1 71 ? 0.493 -2.924 -11.739 1.00 94.69 71 TYR A C 1
ATOM 511 O O . TYR A 1 71 ? 0.491 -1.729 -11.444 1.00 94.69 71 TYR A O 1
ATOM 519 N N . HIS A 1 72 ? 0.764 -3.354 -12.969 1.00 95.50 72 HIS A N 1
ATOM 520 C CA . HIS A 1 72 ? 0.984 -2.437 -14.083 1.00 95.50 72 HIS A CA 1
ATOM 521 C C . HIS A 1 72 ? -0.353 -1.817 -14.505 1.00 95.50 72 HIS A C 1
ATOM 523 O O . HIS A 1 72 ? -1.289 -2.546 -14.830 1.00 95.50 72 HIS A O 1
ATOM 529 N N . SER A 1 73 ? -0.443 -0.487 -14.484 1.00 91.06 73 SER A N 1
ATOM 530 C CA . SER A 1 73 ? -1.663 0.270 -14.798 1.00 91.06 73 SER A CA 1
ATOM 531 C C . SER A 1 73 ? -1.632 0.950 -16.172 1.00 91.06 73 SER A C 1
ATOM 533 O O . SER A 1 73 ? -2.626 1.544 -16.578 1.00 91.06 73 SER A O 1
ATOM 535 N N . GLY A 1 74 ? -0.530 0.804 -16.918 1.00 89.00 74 GLY A N 1
ATOM 536 C CA . GLY A 1 74 ? -0.359 1.334 -18.275 1.00 89.00 74 GLY A CA 1
ATOM 537 C C . GLY A 1 74 ? 0.695 2.439 -18.351 1.00 89.00 74 GLY A C 1
ATOM 538 O O . GLY A 1 74 ? 1.030 3.058 -17.350 1.00 89.00 74 GLY A O 1
ATOM 539 N N . GLY A 1 75 ? 1.270 2.668 -19.537 1.00 89.31 75 GLY A N 1
ATOM 540 C CA . GLY A 1 75 ? 2.228 3.764 -19.768 1.00 89.31 75 GLY A CA 1
ATOM 541 C C . GLY A 1 75 ? 3.479 3.744 -18.873 1.00 89.31 75 GLY A C 1
ATOM 542 O O . GLY A 1 75 ? 4.018 4.802 -18.569 1.00 89.31 75 GLY A O 1
ATOM 543 N N . GLY A 1 76 ? 3.908 2.569 -18.390 1.00 90.62 76 GLY A N 1
ATOM 544 C CA . GLY A 1 76 ? 5.022 2.438 -17.441 1.00 90.62 76 GLY A CA 1
ATOM 545 C C . G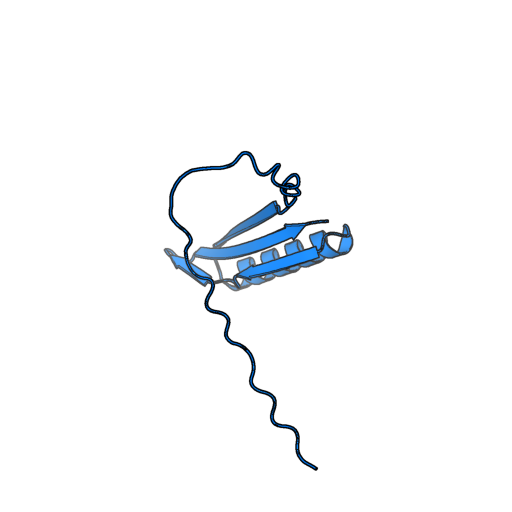LY A 1 76 ? 4.658 2.738 -15.980 1.00 90.62 76 GLY A C 1
ATOM 546 O O . GLY A 1 76 ? 5.524 2.662 -15.100 1.00 90.62 76 GLY A O 1
ATOM 547 N N . TYR A 1 77 ? 3.389 3.040 -15.700 1.00 92.94 77 TYR A N 1
ATOM 548 C CA . TYR A 1 77 ? 2.874 3.244 -14.355 1.00 92.94 77 TYR A CA 1
ATOM 549 C C . TYR A 1 77 ? 2.543 1.922 -13.672 1.00 92.94 77 TYR A C 1
ATOM 551 O O . TYR A 1 77 ? 2.106 0.938 -14.275 1.00 92.94 77 TYR A O 1
ATOM 559 N N . TRP A 1 78 ? 2.776 1.930 -12.369 1.00 96.94 78 TRP A N 1
ATOM 560 C CA . TRP A 1 78 ? 2.466 0.861 -11.448 1.00 96.94 78 TRP A CA 1
ATOM 561 C C . TRP A 1 78 ? 1.627 1.426 -10.318 1.00 96.94 78 TRP A C 1
ATOM 563 O O . TRP A 1 78 ? 1.970 2.449 -9.721 1.00 96.94 78 TRP A O 1
ATOM 573 N N . SER A 1 79 ? 0.536 0.739 -10.014 1.00 91.81 79 SER A N 1
ATOM 574 C CA . SER A 1 79 ? -0.414 1.162 -8.999 1.00 91.81 79 SER A CA 1
ATOM 575 C C . SER A 1 79 ? -0.559 0.110 -7.913 1.00 91.81 79 SER A C 1
ATOM 577 O O . SER A 1 79 ? -0.385 -1.082 -8.151 1.00 91.81 79 SER A O 1
ATOM 579 N N . ALA A 1 80 ? -0.873 0.552 -6.703 1.00 93.81 80 ALA A N 1
ATOM 580 C CA . ALA A 1 80 ? -1.188 -0.315 -5.578 1.00 93.81 80 ALA A CA 1
ATOM 581 C C . ALA A 1 80 ? -2.212 0.363 -4.675 1.00 93.81 80 ALA A C 1
ATOM 583 O O . ALA A 1 80 ? -2.304 1.591 -4.646 1.00 93.81 80 ALA A O 1
ATOM 584 N N . TYR A 1 81 ? -2.949 -0.433 -3.908 1.00 94.75 81 TYR A N 1
ATOM 585 C CA . TYR A 1 81 ? -3.851 0.081 -2.888 1.00 94.75 81 TYR A CA 1
ATOM 586 C C . TYR A 1 81 ? -3.940 -0.869 -1.697 1.00 94.75 81 TYR A C 1
ATOM 588 O O . TYR A 1 81 ? -3.642 -2.060 -1.805 1.00 94.75 81 TYR A O 1
ATOM 596 N N . PHE A 1 82 ? -4.334 -0.332 -0.550 1.00 93.44 82 PHE A N 1
ATOM 597 C CA . PHE A 1 82 ? -4.700 -1.118 0.620 1.00 93.44 82 PHE A CA 1
ATOM 598 C C . PHE A 1 82 ? -5.736 -0.378 1.461 1.00 93.44 82 PHE A C 1
ATOM 600 O O . PHE A 1 82 ? -5.848 0.848 1.374 1.00 93.44 82 PHE A O 1
ATOM 607 N N . TYR A 1 83 ? -6.461 -1.113 2.296 1.00 92.81 83 TYR A N 1
ATOM 608 C CA . TYR A 1 83 ? -7.351 -0.537 3.294 1.00 92.81 83 TYR A CA 1
ATOM 609 C C . TYR A 1 83 ? -6.698 -0.564 4.673 1.00 92.81 83 TYR A C 1
ATOM 611 O O . TYR A 1 83 ? -5.798 -1.355 4.952 1.00 92.81 83 TYR A O 1
ATOM 619 N N . TYR A 1 84 ? -7.100 0.349 5.542 1.00 92.06 84 TYR A N 1
ATOM 620 C CA . TYR A 1 84 ? -6.616 0.387 6.910 1.00 92.06 84 TYR A CA 1
ATOM 621 C C . TYR A 1 84 ? -7.675 0.948 7.850 1.00 92.06 84 TYR A C 1
ATOM 623 O O . TYR A 1 84 ? -8.419 1.850 7.475 1.00 92.06 84 TYR A O 1
ATOM 631 N N . SER A 1 85 ? -7.720 0.450 9.078 1.00 90.25 85 SER A N 1
ATOM 632 C CA . SER A 1 85 ? -8.592 0.953 10.146 1.00 90.25 85 SER A CA 1
ATOM 633 C C . SER A 1 85 ? -7.808 1.069 11.450 1.00 90.25 85 SER A C 1
ATOM 635 O O . SER A 1 85 ? -6.673 0.595 11.540 1.00 90.25 85 SER A O 1
ATOM 637 N N . ARG A 1 86 ? -8.372 1.747 12.451 1.00 84.75 86 ARG A N 1
ATOM 638 C CA . ARG A 1 86 ? -7.914 1.553 13.834 1.00 84.75 86 ARG A CA 1
ATOM 639 C C . ARG A 1 86 ? -8.560 0.315 14.441 1.00 84.75 86 ARG A C 1
ATOM 641 O O . ARG A 1 86 ? -9.617 -0.099 13.915 1.00 84.75 86 ARG A O 1
#